Protein AF-A0A965MJW1-F1 (afdb_monomer_lite)

pLDDT: mean 89.3, std 16.25, range [34.06, 98.5]

Sequence (76 aa):
MHASGAVYHGDLLKIFNTLSRSKRPLVPIEAGHVRMYVCGMTVYDYCHMGHARVLVVFDMVRRWLEASGLRVTYVR

Radius of gyration: 15.03 Å; chains: 1; bounding box: 30×35×45 Å

Structure (mmCIF, N/CA/C/O backbone):
data_AF-A0A965MJW1-F1
#
_entry.id   AF-A0A965MJW1-F1
#
loop_
_atom_site.group_PDB
_atom_site.id
_atom_site.type_symbol
_atom_site.label_atom_id
_atom_site.label_alt_id
_atom_site.label_comp_id
_atom_site.label_asym_id
_atom_site.label_entity_id
_atom_site.label_seq_id
_atom_site.pdbx_PDB_ins_code
_atom_site.Cartn_x
_atom_site.Cartn_y
_atom_site.Cartn_z
_atom_site.occupancy
_atom_site.B_iso_or_equiv
_atom_site.auth_seq_id
_atom_site.auth_comp_id
_atom_site.auth_asym_id
_atom_site.auth_atom_id
_atom_site.pdbx_PDB_model_num
ATOM 1 N N . MET A 1 1 ? -13.845 -19.500 24.202 1.00 34.91 1 MET A N 1
ATOM 2 C CA . MET A 1 1 ? -12.567 -19.926 24.805 1.00 34.91 1 MET A CA 1
ATOM 3 C C . MET A 1 1 ? -11.484 -19.756 23.748 1.00 34.91 1 MET A C 1
ATOM 5 O O . MET A 1 1 ? -11.579 -20.423 22.734 1.00 34.91 1 MET A O 1
ATOM 9 N N . HIS A 1 2 ? -10.565 -18.810 24.000 1.00 34.06 2 HIS A N 1
ATOM 10 C CA . HIS A 1 2 ? -9.322 -18.447 23.282 1.00 34.06 2 HIS A CA 1
ATOM 11 C C . HIS A 1 2 ? -9.442 -18.088 21.776 1.00 34.06 2 HIS A C 1
ATOM 13 O O . HIS A 1 2 ? -9.888 -18.894 20.983 1.00 34.06 2 HIS A O 1
ATOM 19 N N . ALA A 1 3 ? -9.073 -16.897 21.291 1.00 40.88 3 ALA A N 1
ATOM 20 C CA . ALA A 1 3 ? -7.947 -16.062 21.694 1.00 40.88 3 ALA A CA 1
ATOM 21 C C . ALA A 1 3 ? -8.229 -14.550 21.568 1.00 40.88 3 ALA A C 1
ATOM 23 O O . ALA A 1 3 ? -8.633 -14.045 20.525 1.00 40.88 3 ALA A O 1
ATOM 24 N N . SER A 1 4 ? -7.913 -13.835 22.646 1.00 50.50 4 SER A N 1
ATOM 25 C CA . SER A 1 4 ? -7.366 -12.480 22.596 1.00 50.50 4 SER A CA 1
ATOM 26 C C . SER A 1 4 ? -6.077 -12.535 21.762 1.00 50.50 4 SER A C 1
ATOM 28 O O . SER A 1 4 ? -5.053 -13.029 22.229 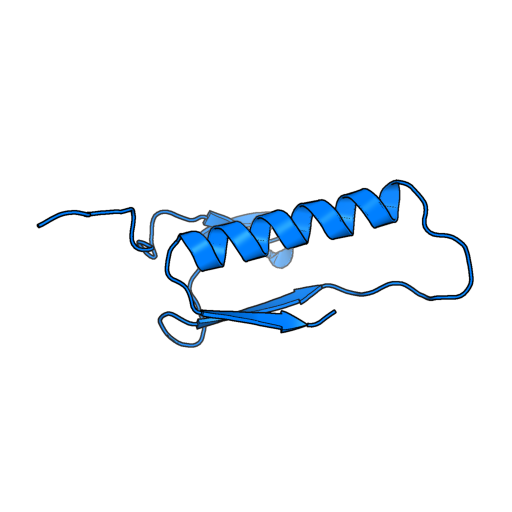1.00 50.50 4 SER A O 1
ATOM 30 N N . GLY A 1 5 ? -6.153 -12.143 20.491 1.00 45.25 5 GLY A N 1
ATOM 31 C CA . GLY A 1 5 ? -5.019 -12.061 19.573 1.00 45.25 5 GLY A CA 1
ATOM 32 C C . GLY A 1 5 ? -5.023 -10.678 18.941 1.00 45.25 5 GLY A C 1
ATOM 33 O O . GLY A 1 5 ? -5.878 -10.410 18.110 1.00 45.25 5 GLY A O 1
ATOM 34 N N . ALA A 1 6 ? -4.149 -9.796 19.435 1.00 52.34 6 ALA A N 1
ATOM 35 C CA . ALA A 1 6 ? -3.903 -8.407 19.024 1.00 52.34 6 ALA A CA 1
ATOM 36 C C . ALA A 1 6 ? -4.759 -7.874 17.851 1.00 52.34 6 ALA A C 1
ATOM 38 O O . ALA A 1 6 ? -4.324 -7.820 16.704 1.00 52.34 6 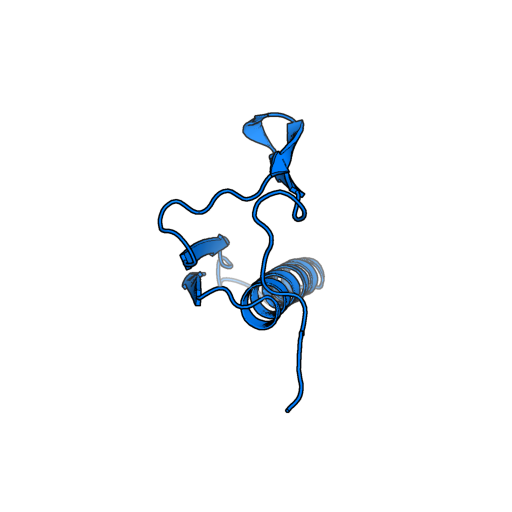ALA A O 1
ATOM 39 N N . VAL A 1 7 ? -5.978 -7.436 18.174 1.00 56.53 7 VAL A N 1
ATOM 40 C CA . VAL A 1 7 ? -6.845 -6.675 17.271 1.00 56.53 7 VAL A CA 1
ATOM 41 C C . VAL A 1 7 ? -6.236 -5.289 17.117 1.00 56.53 7 VAL A C 1
ATOM 43 O O . VAL A 1 7 ? -5.903 -4.658 18.124 1.00 56.53 7 VAL A O 1
ATOM 46 N N . TYR A 1 8 ? -6.085 -4.819 15.880 1.00 62.44 8 TYR A N 1
ATOM 47 C CA . TYR A 1 8 ? -5.617 -3.471 15.572 1.00 62.44 8 TYR A CA 1
ATOM 48 C C . TYR 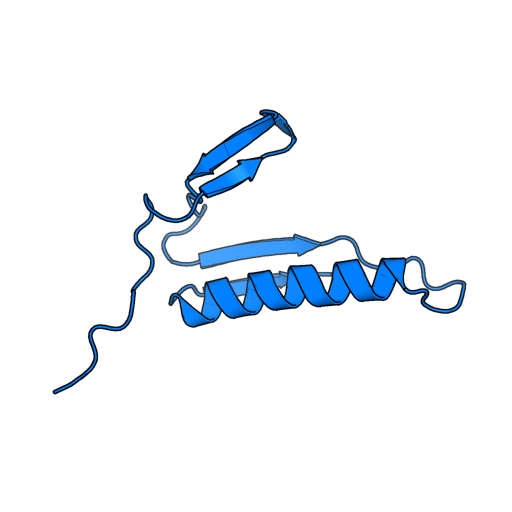A 1 8 ? -6.165 -2.424 16.554 1.00 62.44 8 TYR A C 1
ATOM 50 O O . TYR A 1 8 ? -7.361 -2.143 16.580 1.00 62.44 8 TYR A O 1
ATOM 58 N N . HIS A 1 9 ? -5.286 -1.825 17.355 1.00 66.19 9 HIS A N 1
ATOM 59 C CA . HIS A 1 9 ? -5.596 -0.602 18.089 1.00 66.19 9 HIS A CA 1
ATOM 60 C C . HIS A 1 9 ? -5.101 0.561 17.237 1.00 66.19 9 HIS A C 1
ATOM 62 O O . HIS A 1 9 ? -3.898 0.665 16.983 1.00 66.19 9 HIS A O 1
ATOM 68 N N . GLY A 1 10 ? -6.023 1.415 16.779 1.00 60.12 10 GLY A N 1
ATOM 69 C CA . GLY A 1 10 ? -5.751 2.539 15.869 1.00 60.12 10 GLY A CA 1
ATOM 70 C C . GLY A 1 10 ? -4.632 3.490 16.322 1.00 60.12 10 GLY A C 1
ATOM 71 O O . GLY A 1 10 ? -4.059 4.192 15.494 1.00 60.12 10 GLY A O 1
ATOM 72 N N . ASP A 1 11 ? -4.248 3.442 17.601 1.00 64.50 11 ASP A N 1
ATOM 73 C CA . ASP A 1 11 ? -3.229 4.308 18.201 1.00 64.50 11 ASP A CA 1
ATOM 74 C C . ASP A 1 11 ? -1.824 3.674 18.307 1.00 64.50 11 ASP A C 1
ATOM 76 O O . ASP A 1 11 ? -0.840 4.380 18.555 1.00 64.50 11 ASP A O 1
ATOM 80 N N . LEU A 1 12 ? -1.698 2.354 18.107 1.00 81.38 12 LEU A N 1
ATOM 81 C CA . LEU A 1 12 ? -0.445 1.607 18.308 1.00 81.38 12 LEU A CA 1
ATOM 82 C C . LEU A 1 12 ? 0.416 1.520 17.041 1.00 81.38 12 LEU A C 1
ATOM 84 O O . LEU A 1 12 ? 1.634 1.710 17.126 1.00 81.38 12 LEU A O 1
ATOM 88 N N . LEU A 1 13 ? -0.176 1.284 15.859 1.00 91.44 13 LEU A N 1
ATOM 89 C CA . LEU A 1 13 ? 0.615 1.289 14.625 1.00 91.44 13 LEU A CA 1
ATOM 90 C C . LEU A 1 13 ? 0.857 2.720 14.146 1.00 91.44 13 LEU A C 1
ATOM 92 O O . LEU A 1 13 ? -0.069 3.434 13.761 1.00 91.44 13 LEU A O 1
ATOM 96 N N . LYS A 1 14 ? 2.138 3.084 14.036 1.00 93.88 14 LYS A N 1
ATOM 97 C CA . LYS A 1 14 ? 2.580 4.311 13.372 1.00 93.88 14 LYS A CA 1
ATOM 98 C C . LYS A 1 14 ? 3.384 3.997 12.114 1.00 93.88 14 LYS A C 1
ATOM 100 O O . LYS A 1 14 ? 4.356 3.247 12.172 1.00 93.88 14 LYS A O 1
ATOM 105 N N . ILE A 1 15 ? 3.026 4.632 11.002 1.00 94.88 15 ILE A N 1
ATOM 106 C CA . ILE A 1 15 ? 3.736 4.542 9.722 1.00 94.88 15 ILE A CA 1
ATOM 107 C C . ILE A 1 15 ? 4.513 5.837 9.499 1.00 94.88 15 ILE A C 1
ATOM 109 O O . ILE A 1 15 ? 4.038 6.930 9.814 1.00 94.88 15 ILE A O 1
ATOM 113 N N . PHE A 1 16 ? 5.732 5.726 8.972 1.00 97.56 16 PHE A N 1
ATOM 114 C CA . PHE A 1 16 ? 6.480 6.900 8.540 1.00 97.56 16 PHE A CA 1
ATOM 115 C C . PHE A 1 16 ? 5.819 7.505 7.300 1.00 97.56 16 PHE A C 1
ATOM 117 O O . PHE A 1 16 ? 5.751 6.873 6.249 1.00 97.56 16 PHE A O 1
ATOM 124 N N . ASN A 1 17 ? 5.325 8.731 7.432 1.00 97.81 17 ASN A N 1
ATOM 125 C CA . ASN A 1 17 ? 4.705 9.471 6.349 1.00 97.81 17 ASN A CA 1
ATOM 126 C C . ASN A 1 17 ? 5.749 10.401 5.716 1.00 97.81 17 ASN A C 1
ATOM 128 O O . ASN A 1 17 ? 6.221 11.342 6.355 1.00 97.81 17 ASN A O 1
ATOM 132 N N . THR A 1 18 ? 6.096 10.140 4.456 1.00 98.06 18 THR A N 1
ATOM 133 C CA . THR A 1 18 ? 7.101 10.912 3.710 1.00 98.06 18 THR A CA 1
ATOM 134 C C . THR A 1 18 ? 6.700 12.376 3.506 1.00 98.06 18 THR A C 1
ATOM 136 O O . THR A 1 18 ? 7.567 13.244 3.590 1.00 98.06 18 THR A O 1
ATOM 139 N N . LEU A 1 19 ? 5.407 12.676 3.309 1.00 97.88 19 LEU A N 1
ATOM 140 C CA . LEU A 1 19 ? 4.902 14.046 3.128 1.00 97.88 19 LEU A CA 1
ATOM 141 C C . LEU A 1 19 ? 5.151 14.904 4.375 1.00 97.88 19 LEU A C 1
ATOM 143 O O . LEU A 1 19 ? 5.549 16.058 4.263 1.00 97.88 19 LEU A O 1
ATOM 147 N N . SER A 1 20 ? 4.961 14.333 5.566 1.00 97.50 20 SER A N 1
ATOM 148 C CA . SER A 1 20 ? 5.178 15.035 6.836 1.00 97.50 20 SER A CA 1
ATOM 149 C C . SER A 1 20 ? 6.516 14.741 7.509 1.00 97.50 20 SER A C 1
ATOM 151 O O . SER A 1 20 ? 6.746 15.222 8.620 1.00 97.50 20 SER A O 1
ATOM 153 N N . ARG A 1 21 ? 7.353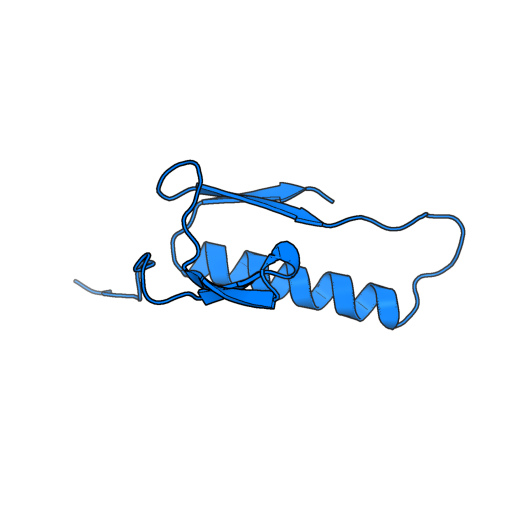 13.893 6.897 1.00 97.88 21 ARG A N 1
ATOM 154 C CA . ARG A 1 21 ? 8.646 13.413 7.416 1.00 97.88 21 ARG A CA 1
ATOM 155 C C . ARG A 1 21 ? 8.590 12.946 8.878 1.00 97.88 21 ARG A C 1
ATOM 157 O O . ARG A 1 21 ? 9.495 13.205 9.664 1.00 97.88 21 ARG A O 1
ATOM 164 N N . SER A 1 22 ? 7.505 12.281 9.264 1.00 97.94 22 SER A N 1
ATOM 165 C CA . SER A 1 22 ? 7.245 11.894 10.657 1.00 97.94 22 SER A CA 1
ATOM 166 C C . SER A 1 22 ? 6.455 10.595 10.742 1.00 97.94 22 SER A C 1
ATOM 168 O O . SER A 1 22 ? 5.686 10.256 9.842 1.00 97.94 22 SER A O 1
ATOM 170 N N . LYS A 1 23 ? 6.630 9.854 11.843 1.00 96.69 23 LYS A N 1
ATOM 171 C CA . LYS A 1 23 ? 5.783 8.696 12.156 1.00 96.69 23 LYS A CA 1
ATOM 172 C C . LYS A 1 23 ? 4.415 9.189 12.621 1.00 96.69 23 LYS A C 1
ATOM 174 O O . LYS A 1 23 ? 4.339 9.962 13.573 1.00 96.69 23 LYS A O 1
ATOM 179 N N . ARG A 1 24 ? 3.346 8.728 11.977 1.00 95.56 24 ARG A N 1
ATOM 180 C CA . ARG A 1 24 ? 1.960 9.083 12.307 1.00 95.56 24 ARG A CA 1
ATOM 181 C C . ARG A 1 24 ? 1.112 7.825 12.487 1.00 95.56 24 ARG A C 1
ATOM 183 O O . ARG A 1 24 ? 1.423 6.828 11.836 1.00 95.56 24 ARG A O 1
ATOM 190 N N . PRO A 1 25 ? 0.080 7.848 13.348 1.00 94.44 25 PRO A N 1
ATOM 191 C CA . PRO A 1 25 ? -0.856 6.735 13.468 1.00 94.44 25 PRO A CA 1
ATOM 192 C C . PRO A 1 25 ? -1.460 6.371 12.110 1.00 94.44 25 PRO A C 1
ATOM 194 O O . PRO A 1 25 ? -1.763 7.262 11.309 1.00 94.44 25 PRO A O 1
ATOM 197 N N . LEU A 1 26 ? -1.620 5.075 11.836 1.00 93.19 26 LEU A N 1
ATOM 198 C CA . LEU A 1 26 ? -2.412 4.641 10.691 1.00 93.19 26 LEU A CA 1
ATOM 199 C C . LEU A 1 26 ? -3.893 4.807 11.035 1.00 93.19 26 LEU A C 1
ATOM 201 O O . LEU A 1 26 ? -4.444 4.010 11.787 1.00 93.19 26 LEU A O 1
ATOM 205 N N . VAL A 1 27 ? -4.534 5.802 10.426 1.00 93.50 27 VAL A N 1
ATOM 206 C CA . VAL A 1 27 ? -5.986 5.997 10.494 1.00 93.50 27 VAL A CA 1
ATOM 207 C C . VAL A 1 27 ? -6.577 5.657 9.123 1.00 93.50 27 VAL A C 1
ATOM 209 O O . VAL A 1 27 ? -6.381 6.424 8.176 1.00 93.50 27 VAL A O 1
ATOM 212 N N . PRO A 1 28 ? -7.238 4.494 8.967 1.00 93.25 28 PRO A N 1
ATOM 213 C CA . PRO A 1 28 ? -7.889 4.126 7.715 1.00 93.25 28 PRO A CA 1
ATOM 214 C C . PRO A 1 28 ? -9.002 5.107 7.331 1.00 93.25 28 PRO A C 1
ATOM 216 O O . PRO A 1 28 ? -9.659 5.682 8.194 1.00 93.25 28 PRO A O 1
ATOM 219 N N . ILE A 1 29 ? -9.246 5.258 6.025 1.00 95.00 29 ILE A N 1
ATOM 220 C CA . ILE A 1 29 ? -10.349 6.092 5.512 1.00 95.00 29 ILE A CA 1
ATOM 221 C C . ILE A 1 29 ? -11.710 5.467 5.865 1.00 95.00 29 ILE A C 1
ATOM 223 O O . ILE A 1 29 ? -12.646 6.175 6.216 1.00 95.00 29 ILE A O 1
ATOM 227 N N . GLU A 1 30 ? -11.808 4.141 5.772 1.00 95.31 30 GLU A N 1
ATOM 228 C CA . GLU A 1 30 ? -12.957 3.339 6.198 1.00 95.31 30 GLU A CA 1
ATOM 229 C C . GLU A 1 30 ? -12.498 2.465 7.369 1.00 95.31 30 GLU A C 1
ATOM 231 O O . GLU A 1 30 ? -11.474 1.784 7.270 1.00 95.31 30 GLU A O 1
ATOM 236 N N . ALA A 1 31 ? -13.226 2.490 8.487 1.00 92.44 31 ALA A N 1
ATOM 237 C CA . ALA A 1 31 ? -12.850 1.741 9.682 1.00 92.44 31 ALA A CA 1
ATOM 238 C C . ALA A 1 31 ? -12.669 0.244 9.370 1.00 92.44 31 ALA A C 1
ATOM 240 O O . ALA A 1 31 ? -13.513 -0.380 8.734 1.00 92.44 31 ALA A O 1
ATOM 241 N N . GLY A 1 32 ? -11.543 -0.331 9.801 1.00 93.12 32 GLY A N 1
ATOM 242 C CA . GLY A 1 32 ? -11.219 -1.740 9.553 1.00 93.12 32 GLY A CA 1
ATOM 243 C C . GLY A 1 32 ? -10.765 -2.072 8.125 1.00 93.12 32 GLY A C 1
ATOM 244 O O . GLY A 1 32 ? -10.448 -3.232 7.862 1.00 93.12 32 GLY A O 1
ATOM 245 N N . HIS A 1 33 ? -10.693 -1.096 7.210 1.00 96.69 33 HIS A N 1
ATOM 246 C CA . HIS A 1 33 ? -10.323 -1.324 5.812 1.00 96.69 33 HIS A CA 1
ATOM 247 C C . HIS A 1 33 ? -9.192 -0.404 5.336 1.00 96.69 33 HIS A C 1
ATOM 249 O O . HIS A 1 33 ? -9.351 0.805 5.161 1.00 96.69 33 HIS A O 1
ATOM 255 N N . VAL A 1 34 ? -8.038 -1.004 5.047 1.00 97.44 34 VAL A N 1
ATOM 256 C CA . VAL A 1 34 ? -6.891 -0.314 4.451 1.00 97.44 34 VAL A CA 1
ATOM 257 C C . VAL A 1 34 ? -6.876 -0.519 2.944 1.00 97.44 34 VAL A C 1
ATOM 259 O O . VAL A 1 34 ? -6.978 -1.636 2.443 1.00 97.44 34 VAL A O 1
ATOM 262 N N . ARG A 1 35 ? -6.684 0.577 2.211 1.00 98.06 35 ARG A N 1
ATOM 263 C CA . ARG A 1 35 ? -6.423 0.563 0.771 1.00 98.06 35 ARG A CA 1
ATOM 264 C C . ARG A 1 35 ? -4.971 0.961 0.549 1.00 98.06 35 ARG A C 1
ATOM 266 O O . ARG A 1 35 ? -4.569 2.042 0.975 1.00 98.06 35 ARG A O 1
ATOM 273 N N . MET A 1 36 ? -4.198 0.087 -0.083 1.00 98.00 36 MET A N 1
ATOM 274 C CA . MET A 1 36 ? -2.767 0.259 -0.307 1.00 98.00 36 MET A CA 1
ATOM 275 C C . MET A 1 36 ? -2.455 0.134 -1.797 1.00 98.00 36 MET A C 1
ATOM 277 O O . MET A 1 36 ? -2.785 -0.871 -2.424 1.00 98.00 36 MET A O 1
ATOM 281 N N . TYR A 1 37 ? -1.795 1.150 -2.346 1.00 98.19 37 TYR A N 1
ATOM 282 C CA . TYR A 1 37 ? -1.243 1.135 -3.697 1.00 98.19 37 TYR A CA 1
ATOM 283 C C . TYR A 1 37 ? 0.280 1.177 -3.615 1.00 98.19 37 TYR A C 1
ATOM 285 O O . TYR A 1 37 ? 0.837 1.983 -2.866 1.00 98.19 37 TYR A O 1
ATOM 293 N N . VAL A 1 38 ? 0.941 0.320 -4.386 1.00 97.94 38 VAL A N 1
ATOM 294 C CA . VAL A 1 38 ? 2.398 0.310 -4.537 1.00 97.94 38 VAL A CA 1
ATOM 295 C C . VAL A 1 38 ? 2.695 0.315 -6.022 1.00 97.94 38 VAL A C 1
ATOM 297 O O . VAL A 1 38 ? 2.166 -0.517 -6.742 1.00 97.94 38 VAL A O 1
ATOM 300 N N . CYS A 1 39 ? 3.538 1.233 -6.488 1.00 96.06 39 CYS A N 1
ATOM 301 C CA . CYS A 1 39 ? 3.907 1.261 -7.898 1.00 96.06 39 CYS A CA 1
ATOM 302 C C . CYS A 1 39 ? 4.512 -0.084 -8.329 1.00 96.06 39 CYS A C 1
ATOM 304 O O . CYS A 1 39 ? 5.443 -0.583 -7.692 1.00 96.06 39 CYS A O 1
ATOM 306 N N . GLY A 1 40 ? 3.990 -0.642 -9.420 1.00 93.12 40 GLY A N 1
ATOM 307 C CA . GLY A 1 40 ? 4.553 -1.808 -10.079 1.00 93.12 40 GLY A CA 1
ATOM 308 C C . GLY A 1 40 ? 5.857 -1.517 -10.822 1.00 93.12 40 GLY A C 1
ATOM 309 O O . GLY A 1 40 ? 6.474 -0.458 -10.691 1.00 93.12 40 GLY A O 1
ATOM 310 N N . MET A 1 41 ? 6.271 -2.495 -11.627 1.00 94.31 41 MET A N 1
ATOM 311 C CA . MET A 1 41 ? 7.485 -2.399 -12.428 1.00 94.31 41 MET A CA 1
ATOM 312 C C . MET A 1 41 ? 7.193 -1.992 -13.866 1.00 94.31 41 MET A C 1
ATOM 314 O O . MET A 1 41 ? 6.227 -2.467 -14.458 1.00 94.31 41 MET A O 1
ATOM 318 N N . THR A 1 42 ? 8.085 -1.205 -14.466 1.00 95.69 42 THR A N 1
ATOM 319 C CA . THR A 1 42 ? 8.145 -1.089 -15.926 1.00 95.69 42 THR A CA 1
ATOM 320 C C . THR A 1 42 ? 8.742 -2.382 -16.487 1.00 95.69 42 THR A C 1
ATOM 322 O O . THR A 1 42 ? 9.892 -2.711 -16.209 1.00 95.69 42 THR A O 1
ATOM 325 N N . VAL A 1 43 ? 7.958 -3.143 -17.249 1.00 93.56 43 VAL A N 1
ATOM 326 C CA . VAL A 1 43 ? 8.252 -4.541 -17.631 1.00 93.56 43 VAL A CA 1
ATOM 327 C C . VAL A 1 43 ? 9.130 -4.689 -18.885 1.00 93.56 43 VAL A C 1
ATOM 329 O O . VAL A 1 43 ? 8.830 -5.496 -19.758 1.00 93.56 43 VAL A O 1
ATOM 332 N N . TYR A 1 44 ? 10.206 -3.907 -19.001 1.00 95.19 44 TYR A N 1
ATOM 333 C CA . TYR A 1 44 ? 11.093 -3.945 -20.179 1.00 95.19 44 TYR A CA 1
ATOM 334 C C . TYR A 1 44 ? 12.384 -4.758 -19.983 1.00 95.19 44 TYR A C 1
ATOM 336 O O . TYR A 1 44 ? 13.083 -5.012 -20.959 1.00 95.19 44 TYR A O 1
ATOM 344 N N . ASP A 1 45 ? 12.714 -5.145 -18.747 1.00 94.12 45 ASP A N 1
ATOM 345 C CA . ASP A 1 45 ? 13.953 -5.858 -18.407 1.00 94.12 45 ASP A CA 1
ATOM 346 C C . ASP A 1 45 ? 13.743 -6.806 -17.212 1.00 94.12 45 ASP A C 1
ATOM 348 O O . ASP A 1 45 ? 12.698 -6.798 -16.547 1.00 94.12 45 ASP A O 1
ATOM 352 N N . TYR A 1 46 ? 14.745 -7.636 -16.935 1.00 95.56 46 TYR A N 1
ATOM 353 C CA . TYR A 1 46 ? 14.760 -8.580 -15.832 1.00 95.56 46 TYR A CA 1
ATOM 354 C C . TYR A 1 46 ? 14.659 -7.892 -14.469 1.00 95.56 46 TYR A C 1
ATOM 356 O O . TYR A 1 46 ? 15.183 -6.806 -14.208 1.00 95.56 46 TYR A O 1
ATOM 364 N N . CYS A 1 47 ? 13.996 -8.580 -13.541 1.00 93.25 47 CYS A N 1
ATOM 365 C CA . CYS A 1 47 ? 13.940 -8.120 -12.166 1.00 93.25 47 CYS A CA 1
ATOM 366 C C . CYS A 1 47 ? 15.307 -8.236 -11.491 1.00 93.25 47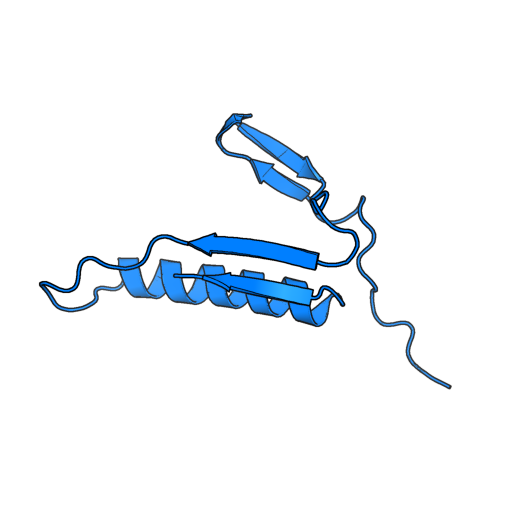 CYS A C 1
ATOM 368 O O . CYS A 1 47 ? 15.932 -9.292 -11.518 1.00 93.25 47 CYS A O 1
ATOM 370 N N . HIS A 1 48 ? 15.731 -7.168 -10.818 1.00 95.81 48 HIS A N 1
ATOM 371 C CA . HIS A 1 48 ? 16.935 -7.166 -9.994 1.00 95.81 48 HIS A CA 1
ATOM 372 C C . HIS A 1 48 ? 16.582 -7.127 -8.501 1.00 95.81 48 HIS A C 1
ATOM 374 O O . HIS A 1 48 ? 15.423 -6.966 -8.107 1.00 95.81 48 HIS A O 1
ATOM 380 N N . MET A 1 49 ? 17.598 -7.244 -7.643 1.00 96.19 49 MET A N 1
ATOM 381 C CA . MET A 1 49 ? 17.437 -7.311 -6.182 1.00 96.19 49 MET A CA 1
ATOM 382 C C . MET A 1 49 ? 16.678 -6.114 -5.583 1.00 96.19 49 MET A C 1
ATOM 384 O O . MET A 1 49 ? 15.996 -6.254 -4.567 1.00 96.19 49 MET A O 1
ATOM 388 N N . GLY A 1 50 ? 16.744 -4.948 -6.230 1.00 95.88 50 GLY A N 1
ATOM 389 C CA . GLY A 1 50 ? 15.957 -3.768 -5.867 1.00 95.88 50 GLY A CA 1
ATOM 390 C C . GLY A 1 50 ? 14.450 -4.015 -5.969 1.00 95.88 50 GLY A C 1
ATOM 391 O O . GLY A 1 50 ? 13.718 -3.725 -5.022 1.00 95.88 50 GLY A O 1
ATOM 392 N N . HIS A 1 51 ? 13.992 -4.635 -7.061 1.00 96.44 51 HIS A N 1
ATOM 393 C CA . HIS A 1 51 ? 12.586 -5.016 -7.230 1.00 96.44 51 HIS A CA 1
ATOM 394 C C . HIS A 1 51 ? 12.174 -6.065 -6.197 1.00 96.44 51 HIS A C 1
ATOM 396 O O . HIS A 1 51 ? 11.126 -5.929 -5.569 1.00 96.44 51 HIS A O 1
ATOM 402 N N . ALA A 1 52 ? 13.024 -7.074 -5.968 1.00 95.88 52 ALA A N 1
ATOM 403 C CA . ALA A 1 52 ? 12.760 -8.117 -4.978 1.00 95.88 52 ALA A CA 1
ATOM 404 C C . ALA A 1 52 ? 12.538 -7.524 -3.578 1.00 95.88 52 ALA A C 1
ATOM 406 O O . ALA A 1 52 ? 11.576 -7.879 -2.900 1.00 95.88 52 ALA A O 1
ATOM 407 N N . ARG A 1 53 ? 13.366 -6.553 -3.172 1.00 97.06 53 ARG A N 1
ATOM 408 C CA . ARG A 1 53 ? 13.213 -5.859 -1.888 1.00 97.06 53 ARG A CA 1
ATOM 409 C C . ARG A 1 53 ? 11.856 -5.168 -1.765 1.00 97.06 53 ARG A C 1
ATOM 411 O O . ARG A 1 53 ? 11.200 -5.326 -0.741 1.00 97.06 53 ARG A O 1
ATOM 418 N N . VAL A 1 54 ? 11.444 -4.399 -2.773 1.00 96.00 54 VAL A N 1
ATOM 419 C CA . VAL A 1 54 ? 10.160 -3.674 -2.743 1.00 96.00 54 VAL A CA 1
ATOM 420 C C . VAL A 1 54 ? 8.996 -4.661 -2.653 1.00 96.00 54 VAL A C 1
ATOM 422 O O . VAL A 1 54 ? 8.129 -4.502 -1.796 1.00 96.00 54 VAL A O 1
ATOM 425 N N . LEU A 1 55 ? 9.018 -5.722 -3.461 1.00 95.38 55 LEU A N 1
ATOM 426 C CA . LEU A 1 55 ? 7.979 -6.752 -3.457 1.00 95.38 55 LEU A CA 1
ATOM 427 C C . LEU A 1 55 ? 7.856 -7.445 -2.093 1.00 95.38 55 LEU A C 1
ATOM 429 O O . LEU A 1 55 ? 6.749 -7.564 -1.576 1.00 95.38 55 LEU A O 1
ATOM 433 N N . VAL A 1 56 ? 8.977 -7.842 -1.484 1.00 97.44 56 VAL A N 1
ATOM 434 C CA . VAL A 1 56 ? 8.987 -8.525 -0.179 1.00 97.44 56 VAL A CA 1
ATOM 435 C C . VAL A 1 56 ? 8.553 -7.595 0.952 1.00 97.44 56 VAL A C 1
ATOM 437 O O . VAL A 1 56 ? 7.767 -7.990 1.810 1.00 97.44 56 VAL A O 1
ATOM 440 N N . VAL A 1 57 ? 9.036 -6.350 0.972 1.00 98.00 57 VAL A N 1
ATOM 441 C CA . VAL A 1 57 ? 8.705 -5.404 2.049 1.00 98.00 57 VAL A CA 1
ATOM 442 C C . VAL A 1 57 ? 7.215 -5.072 2.046 1.00 98.00 57 VAL A C 1
ATOM 444 O O . VAL A 1 57 ? 6.592 -5.087 3.106 1.00 98.00 57 VAL A O 1
ATOM 4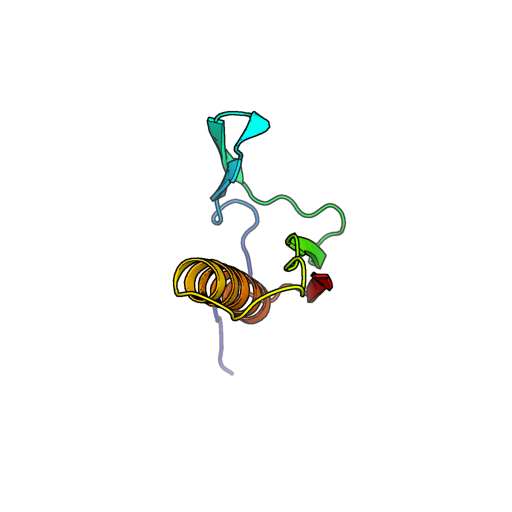47 N N . PHE A 1 58 ? 6.619 -4.796 0.885 1.00 97.75 58 PHE A N 1
ATOM 448 C CA . PHE A 1 58 ? 5.193 -4.465 0.828 1.00 97.75 58 PHE A CA 1
ATOM 449 C C . PHE A 1 58 ? 4.281 -5.688 0.982 1.00 97.75 58 PHE A C 1
ATOM 451 O O . PHE A 1 58 ? 3.186 -5.545 1.529 1.00 97.75 58 PHE A O 1
ATOM 458 N N . ASP A 1 59 ? 4.737 -6.886 0.605 1.00 98.06 59 ASP A N 1
ATOM 459 C CA . ASP A 1 59 ? 4.055 -8.135 0.965 1.00 98.06 59 ASP A CA 1
ATOM 460 C C . ASP A 1 59 ? 4.036 -8.345 2.486 1.00 98.06 59 ASP A C 1
ATOM 462 O O . ASP A 1 59 ? 2.979 -8.586 3.069 1.00 98.06 59 ASP A O 1
ATOM 466 N N . MET A 1 60 ? 5.176 -8.143 3.157 1.00 98.06 60 MET A N 1
ATOM 467 C CA . MET A 1 60 ? 5.262 -8.198 4.619 1.00 98.06 60 MET A CA 1
ATOM 468 C C . MET A 1 60 ? 4.304 -7.197 5.278 1.00 98.06 60 MET A C 1
ATOM 470 O O . MET A 1 60 ? 3.604 -7.556 6.224 1.00 98.06 60 MET A O 1
ATOM 474 N N . VAL A 1 61 ? 4.237 -5.959 4.772 1.00 97.44 61 VAL A N 1
ATOM 475 C CA . VAL A 1 61 ? 3.293 -4.946 5.272 1.00 97.44 61 VAL A CA 1
ATOM 476 C C . VAL A 1 61 ? 1.852 -5.423 5.103 1.00 97.44 61 VAL A C 1
ATOM 478 O O . VAL A 1 61 ? 1.107 -5.416 6.080 1.00 97.44 61 VAL A O 1
ATOM 481 N N . ARG A 1 62 ? 1.459 -5.882 3.907 1.00 97.75 62 ARG A N 1
ATOM 482 C CA . ARG A 1 62 ? 0.108 -6.409 3.654 1.00 97.75 62 ARG A CA 1
ATOM 483 C C . ARG A 1 62 ? -0.240 -7.525 4.640 1.00 97.75 62 ARG A C 1
ATOM 485 O O . ARG A 1 62 ? -1.263 -7.438 5.314 1.00 97.75 62 ARG A O 1
ATOM 492 N N . ARG A 1 63 ? 0.625 -8.537 4.746 1.00 97.62 63 ARG A N 1
ATOM 493 C CA . ARG A 1 63 ? 0.428 -9.698 5.623 1.00 97.62 63 ARG A CA 1
ATOM 494 C C . ARG A 1 63 ? 0.278 -9.296 7.082 1.00 97.62 63 ARG A C 1
ATOM 496 O O . ARG A 1 63 ? -0.564 -9.846 7.781 1.00 97.62 63 ARG A O 1
ATOM 503 N N . TRP A 1 64 ? 1.076 -8.335 7.543 1.00 96.75 64 TRP A N 1
ATOM 504 C CA . TRP A 1 64 ? 0.989 -7.842 8.914 1.00 96.75 64 TRP A CA 1
ATOM 505 C C . TRP A 1 64 ? -0.335 -7.113 9.170 1.00 96.75 64 TRP A C 1
ATOM 507 O O . TRP A 1 64 ? -0.963 -7.338 10.202 1.00 96.75 64 TRP A O 1
ATOM 517 N N . LEU A 1 65 ? -0.794 -6.285 8.223 1.00 95.25 65 LEU A N 1
ATOM 518 C CA . LEU A 1 65 ? -2.086 -5.596 8.317 1.00 95.25 65 LEU A CA 1
ATOM 519 C C . LEU A 1 65 ? -3.258 -6.591 8.373 1.00 95.25 65 LEU A C 1
ATOM 521 O O . LEU A 1 65 ? -4.125 -6.456 9.235 1.00 95.25 65 LEU A O 1
ATOM 525 N N . GLU A 1 66 ? -3.251 -7.608 7.506 1.00 96.06 66 GLU A N 1
ATOM 526 C CA . GLU A 1 66 ? -4.266 -8.674 7.482 1.00 96.06 66 GLU A CA 1
ATOM 527 C C . GLU A 1 66 ? -4.244 -9.509 8.772 1.00 96.06 66 GLU A C 1
ATOM 529 O O . GLU A 1 66 ? -5.285 -9.711 9.396 1.00 96.06 66 GLU A O 1
ATOM 534 N N . ALA A 1 67 ? -3.057 -9.929 9.227 1.00 95.12 67 ALA A N 1
ATOM 535 C CA . ALA A 1 67 ? -2.885 -10.673 10.478 1.00 95.12 67 ALA A CA 1
ATOM 536 C C . ALA A 1 67 ? -3.315 -9.870 11.716 1.00 95.12 67 ALA A C 1
ATOM 538 O O . ALA A 1 67 ? -3.696 -10.454 12.727 1.00 95.12 67 ALA A O 1
ATOM 539 N N . SER A 1 68 ? -3.289 -8.540 11.628 1.00 92.50 68 SER A N 1
ATOM 540 C CA . SER A 1 68 ? -3.736 -7.639 12.692 1.00 92.50 68 SER A CA 1
ATOM 541 C C . SER A 1 68 ? -5.250 -7.353 12.641 1.00 92.50 68 SER A C 1
ATOM 543 O O . SER A 1 68 ? -5.751 -6.500 13.377 1.00 92.50 68 SER A O 1
ATOM 545 N N . GLY A 1 69 ? -5.995 -8.055 11.777 1.00 92.31 69 GLY A N 1
ATOM 546 C CA . GLY A 1 69 ? -7.458 -8.010 11.708 1.00 92.31 69 GLY A CA 1
ATOM 547 C C . GLY A 1 69 ? -8.034 -6.950 10.768 1.00 92.31 69 GLY A C 1
ATOM 548 O O . GLY A 1 69 ? -9.235 -6.689 10.822 1.00 92.31 69 GLY A O 1
ATOM 549 N N . LEU A 1 70 ? -7.218 -6.327 9.912 1.00 94.44 70 LEU A N 1
ATOM 550 C CA . LEU A 1 70 ? -7.711 -5.384 8.908 1.00 94.44 70 LEU A CA 1
ATOM 551 C C . LEU A 1 70 ? -8.054 -6.090 7.600 1.00 94.44 70 LEU A C 1
ATOM 553 O O . LEU A 1 70 ? -7.304 -6.930 7.104 1.00 94.44 70 LEU A O 1
ATOM 557 N N . ARG A 1 71 ? -9.135 -5.646 6.961 1.00 97.56 71 ARG A N 1
ATOM 558 C CA . ARG A 1 71 ? -9.353 -5.900 5.538 1.00 97.56 71 ARG A CA 1
ATOM 559 C C . ARG A 1 71 ? -8.363 -5.051 4.743 1.00 97.56 71 ARG A C 1
ATOM 561 O O . ARG A 1 71 ? -8.255 -3.850 4.991 1.00 97.56 71 ARG A O 1
ATOM 568 N N . VAL A 1 72 ? -7.669 -5.640 3.770 1.00 98.00 72 VAL A N 1
ATOM 569 C CA . VAL A 1 72 ? -6.703 -4.915 2.930 1.00 98.00 72 VAL A CA 1
ATOM 570 C C . VAL A 1 72 ? -7.052 -5.068 1.454 1.00 98.00 72 VAL A C 1
ATOM 572 O O . VAL A 1 72 ? -7.084 -6.175 0.926 1.00 98.00 72 VAL A O 1
ATOM 575 N N . THR A 1 73 ? -7.257 -3.946 0.766 1.00 98.50 73 THR A N 1
ATOM 576 C CA . THR A 1 73 ? -7.247 -3.895 -0.701 1.00 98.50 73 THR A CA 1
ATOM 577 C C . THR A 1 73 ? -5.858 -3.462 -1.156 1.00 98.50 73 THR A C 1
ATOM 579 O O . THR A 1 73 ? -5.448 -2.335 -0.874 1.00 98.50 73 THR A O 1
ATOM 582 N N . TYR A 1 74 ? -5.135 -4.344 -1.848 1.00 98.19 74 TYR A N 1
ATOM 583 C CA . TYR A 1 74 ? -3.773 -4.101 -2.333 1.00 98.19 74 TYR A CA 1
ATOM 584 C C . TYR A 1 74 ? -3.723 -4.101 -3.865 1.00 98.19 74 TYR A C 1
ATOM 586 O O . TYR A 1 74 ? -4.091 -5.100 -4.482 1.00 98.19 74 TYR A O 1
ATOM 594 N N . VAL A 1 75 ? -3.261 -2.997 -4.461 1.00 97.62 75 VAL A N 1
ATOM 595 C CA . VAL A 1 75 ? -3.116 -2.813 -5.918 1.00 97.62 75 VAL A CA 1
ATOM 596 C C . VAL A 1 75 ? -1.654 -2.501 -6.259 1.00 97.62 75 VAL A C 1
ATOM 598 O O . VAL A 1 75 ? -1.004 -1.752 -5.524 1.00 97.62 75 VAL A O 1
ATOM 601 N N . ARG A 1 76 ? -1.155 -3.072 -7.363 1.00 90.12 76 ARG A N 1
ATOM 602 C CA . ARG A 1 76 ? 0.211 -2.898 -7.879 1.00 90.12 76 ARG A CA 1
ATOM 603 C C . ARG A 1 76 ? 0.254 -2.757 -9.393 1.00 90.12 76 ARG A C 1
ATOM 605 O O . ARG A 1 76 ? -0.671 -3.309 -10.027 1.00 90.12 76 ARG A O 1
#

Foldseek 3Di:
DDDPDQADDQQPDWDQDPVVRDTDGDDDPDPLEEEDEDDDDPPPDDDDPVNVVSVVVVVVVQVVSVSNRGHYHYYD

Secondary structure (DSSP, 8-state):
---------TTT-EEEETTTTEEEE---SBTTEEEEE-----TTS---HHHHHHHHHHHHHHHHHHHTT-EEEEE-